Protein AF-A0A4U6Q5P7-F1 (afdb_monomer_lite)

Foldseek 3Di:
DDDDDDDDDDDDPPPDDDDDPLQVLLVVLQVVCVVDVVDDDDDPCCECNNDPVNNNNVVD

InterPro domains:
  IPR029061 Thiamin diphosphate-binding fold [SSF52518] (17-59)

Secondary structure (DSSP, 8-state):
--------------------HHHHHHHHHHHHHHH-TT-----SS-STT-TTTTSSTT--

pLDDT: mean 82.23, std 16.61, range [40.28, 98.25]

Sequence (60 aa):
MTTTQTQPTAAAQTGSRVITYAEAVREAIGQAMEADERVFMLGEDIGIYGGAFGVSGDLY

Radius of gyration: 17.53 Å; chains: 1; bounding box: 35×48×33 Å

Organism: NCBI:txid2576308

Structure (mmCIF, N/CA/C/O backbone):
data_AF-A0A4U6Q5P7-F1
#
_entry.id   AF-A0A4U6Q5P7-F1
#
loop_
_atom_site.group_PDB
_atom_site.id
_atom_site.type_symbol
_atom_site.label_atom_id
_atom_site.label_alt_id
_atom_site.label_comp_id
_atom_site.label_asym_id
_atom_site.label_entity_id
_atom_site.label_seq_id
_atom_site.pdbx_PDB_ins_code
_atom_site.Cartn_x
_atom_site.Cartn_y
_atom_site.Cartn_z
_atom_site.occupancy
_atom_site.B_iso_or_equiv
_atom_site.auth_seq_id
_atom_site.auth_comp_id
_atom_site.auth_asym_id
_atom_site.auth_atom_id
_atom_site.pdbx_PDB_model_num
ATOM 1 N N . MET A 1 1 ? -21.375 33.258 11.940 1.00 47.38 1 MET A N 1
ATOM 2 C CA . MET A 1 1 ? -22.221 32.058 11.774 1.00 47.38 1 MET A CA 1
ATOM 3 C C . MET A 1 1 ? -21.371 30.871 12.181 1.00 47.38 1 MET A C 1
ATOM 5 O O . MET A 1 1 ? -20.446 30.531 11.460 1.00 47.38 1 MET A O 1
ATOM 9 N N . THR A 1 2 ? -21.581 30.362 13.392 1.00 40.28 2 THR A N 1
ATOM 10 C CA . THR A 1 2 ? -20.740 29.330 14.014 1.00 40.28 2 THR A CA 1
ATOM 11 C C . THR A 1 2 ? -21.437 27.991 13.829 1.00 40.28 2 THR A C 1
ATOM 13 O O . THR A 1 2 ? -22.478 27.761 14.440 1.00 40.28 2 THR A O 1
ATOM 16 N N . THR A 1 3 ? -20.918 27.132 12.957 1.00 56.88 3 THR A N 1
ATOM 17 C CA . THR A 1 3 ? -21.488 25.796 12.756 1.00 56.88 3 THR A CA 1
ATOM 18 C C . THR A 1 3 ? -20.828 24.836 13.741 1.00 56.88 3 THR A C 1
ATOM 20 O O . THR A 1 3 ? -19.737 24.327 13.501 1.00 56.88 3 THR A O 1
ATOM 23 N N . THR A 1 4 ? -21.477 24.627 14.884 1.00 51.41 4 THR A N 1
ATOM 24 C CA . THR A 1 4 ? -21.146 23.563 15.837 1.00 51.41 4 THR A CA 1
ATOM 25 C C . THR A 1 4 ? -21.460 22.217 15.188 1.00 51.41 4 THR A C 1
ATOM 27 O O . THR A 1 4 ? -22.625 21.905 14.950 1.00 51.41 4 THR A O 1
ATOM 30 N N . GLN A 1 5 ? -20.438 21.420 14.880 1.00 56.88 5 GLN A N 1
ATOM 31 C CA . GLN A 1 5 ? -20.623 20.044 14.424 1.00 56.88 5 GLN A CA 1
ATOM 32 C C . GLN A 1 5 ? -20.692 19.132 15.657 1.00 56.88 5 GLN A C 1
ATOM 34 O O . GLN A 1 5 ? -19.684 18.846 16.298 1.00 56.88 5 GLN A O 1
ATOM 39 N N . THR A 1 6 ? -21.906 18.737 16.034 1.00 57.62 6 THR A N 1
ATOM 40 C CA . THR A 1 6 ? -22.166 17.772 17.108 1.00 57.62 6 THR A CA 1
ATOM 41 C C . THR A 1 6 ? -21.771 16.374 16.635 1.00 57.62 6 THR A C 1
ATOM 43 O O . THR A 1 6 ? -22.372 15.835 15.708 1.00 57.62 6 THR A O 1
ATOM 46 N N . GLN A 1 7 ? -20.752 15.791 17.265 1.00 57.81 7 GLN A N 1
ATOM 47 C CA . GLN A 1 7 ? -20.330 14.411 17.034 1.00 57.81 7 GLN A CA 1
ATOM 48 C C . GLN A 1 7 ? -21.320 13.446 17.724 1.00 57.81 7 GLN A C 1
ATOM 50 O O . GLN A 1 7 ? -21.677 13.686 18.880 1.00 57.81 7 GLN A O 1
ATOM 55 N N . PRO A 1 8 ? -21.807 12.388 17.048 1.00 58.88 8 PRO A N 1
ATOM 56 C CA . PRO A 1 8 ? -22.776 11.467 17.628 1.00 58.88 8 PRO A CA 1
ATOM 57 C C . PRO A 1 8 ? -22.114 10.529 18.644 1.00 58.88 8 PRO A C 1
ATOM 59 O O . PRO A 1 8 ? -21.180 9.794 18.328 1.00 58.88 8 PRO A O 1
ATOM 62 N N . THR A 1 9 ? -22.647 10.527 19.863 1.00 69.50 9 THR A N 1
ATOM 63 C CA . THR A 1 9 ? -22.379 9.526 20.900 1.00 69.50 9 THR A CA 1
ATOM 64 C C . THR A 1 9 ? -23.202 8.271 20.600 1.00 69.50 9 THR A C 1
ATOM 66 O O . THR A 1 9 ? -24.430 8.329 20.658 1.00 69.50 9 THR A O 1
ATOM 69 N N . ALA A 1 10 ? -22.570 7.132 20.301 1.00 53.41 10 ALA A N 1
ATOM 70 C CA . ALA A 1 10 ? -23.270 5.848 20.195 1.00 53.41 10 ALA A CA 1
ATOM 71 C C . ALA A 1 10 ? -22.372 4.660 20.584 1.00 53.41 10 ALA A C 1
ATOM 73 O O . ALA A 1 10 ? -21.176 4.632 20.312 1.00 53.41 10 ALA A O 1
ATOM 74 N N . ALA A 1 11 ? -22.988 3.716 21.289 1.00 52.06 11 ALA A N 1
ATOM 75 C CA . ALA A 1 11 ? -22.410 2.635 22.074 1.00 52.06 11 ALA A CA 1
ATOM 76 C C . ALA A 1 11 ? -21.749 1.490 21.271 1.00 52.06 11 ALA A C 1
ATOM 78 O O . ALA A 1 11 ? -21.977 1.339 20.077 1.00 52.06 11 ALA A O 1
ATOM 79 N N . ALA A 1 12 ? -21.016 0.644 22.018 1.00 50.56 12 ALA A N 1
ATOM 80 C CA . ALA A 1 12 ? -20.353 -0.618 21.648 1.00 50.56 12 ALA A CA 1
ATOM 81 C C . ALA A 1 12 ? -19.054 -0.494 20.826 1.00 50.56 12 ALA A C 1
ATOM 83 O O . ALA A 1 12 ? -18.997 -0.776 19.635 1.00 50.56 12 ALA A O 1
ATOM 84 N N . GLN A 1 13 ? -17.963 -0.136 21.510 1.00 58.38 13 GLN A N 1
ATOM 85 C CA . GLN A 1 13 ? -16.600 -0.281 20.995 1.00 58.38 13 GLN A CA 1
ATOM 86 C C . GLN A 1 13 ? -16.190 -1.763 21.008 1.00 58.38 13 GLN A C 1
ATOM 88 O O . GLN A 1 13 ? -15.510 -2.229 21.920 1.00 58.38 13 GLN A O 1
ATOM 93 N N . THR A 1 14 ? -16.596 -2.517 19.991 1.00 59.78 14 THR A N 1
ATOM 94 C CA . THR A 1 14 ? -15.816 -3.679 19.549 1.00 59.78 14 THR A CA 1
ATOM 95 C C . THR A 1 14 ? -14.722 -3.100 18.651 1.00 59.78 14 THR A C 1
ATOM 97 O O . THR A 1 14 ? -14.999 -2.677 17.535 1.00 59.78 14 THR A O 1
ATOM 100 N N . GLY A 1 15 ? -13.534 -2.910 19.233 1.00 63.72 15 GLY A N 1
ATOM 101 C CA . GLY A 1 15 ? -12.549 -1.884 18.867 1.00 63.72 15 GLY A CA 1
ATOM 102 C C . GLY A 1 15 ? -12.300 -1.668 17.373 1.00 63.72 15 GLY A C 1
ATOM 103 O O . GLY A 1 15 ? -11.568 -2.423 16.739 1.00 63.72 15 GLY A O 1
ATOM 104 N N . SER A 1 16 ? -12.828 -0.570 16.832 1.00 76.38 16 SER A N 1
ATOM 105 C CA . SER A 1 16 ? -12.358 -0.028 15.560 1.00 76.38 16 SER A CA 1
ATOM 106 C C . SER A 1 16 ? -10.972 0.576 15.776 1.00 76.38 16 SER A C 1
ATOM 108 O O . SER A 1 16 ? -10.825 1.548 16.522 1.00 76.38 16 SER A O 1
ATOM 110 N N . ARG A 1 17 ? -9.948 0.003 15.143 1.00 91.44 17 ARG A N 1
ATOM 111 C CA . ARG A 1 17 ? -8.603 0.583 15.142 1.00 91.44 17 ARG A CA 1
ATOM 112 C C . ARG A 1 17 ? -8.584 1.809 14.228 1.00 91.44 17 ARG A C 1
ATOM 114 O O . ARG A 1 17 ? -9.053 1.738 13.096 1.00 91.44 17 ARG A O 1
ATOM 121 N N . VAL A 1 18 ? -8.036 2.919 14.7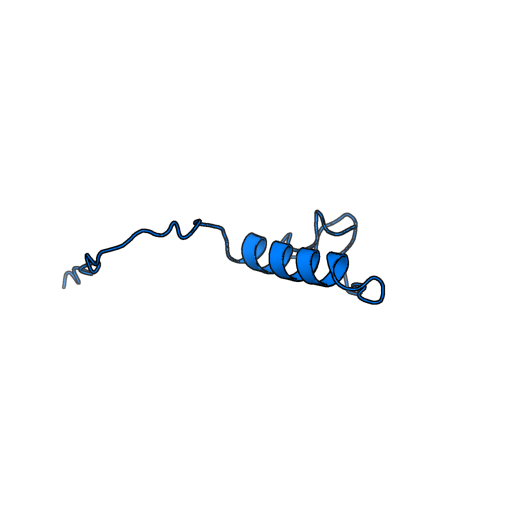20 1.00 93.25 18 VAL A N 1
ATOM 122 C CA . VAL A 1 18 ? -7.808 4.121 13.909 1.00 93.25 18 VAL A CA 1
ATOM 123 C C . VAL A 1 18 ? -6.472 3.975 13.194 1.00 93.25 18 VAL A C 1
ATOM 125 O O . VAL A 1 18 ? -5.441 3.825 13.844 1.00 93.25 18 VAL A O 1
ATOM 128 N N . ILE A 1 19 ? -6.517 4.033 11.868 1.00 94.88 19 ILE A N 1
ATOM 129 C CA . ILE A 1 19 ? -5.360 4.064 10.974 1.00 94.88 19 ILE A CA 1
ATOM 130 C C . ILE A 1 19 ? -5.576 5.118 9.897 1.00 94.88 19 ILE A C 1
ATOM 132 O O . ILE A 1 19 ? -6.707 5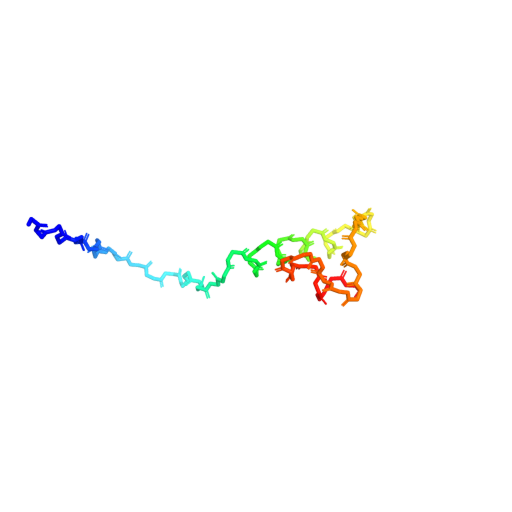.529 9.620 1.00 94.88 19 ILE A O 1
ATOM 136 N N . THR A 1 20 ? -4.488 5.557 9.283 1.00 95.00 20 THR A N 1
ATOM 137 C CA . THR A 1 20 ? -4.539 6.374 8.078 1.00 95.00 20 THR A CA 1
ATOM 138 C C . THR A 1 20 ? -5.131 5.576 6.918 1.00 95.00 20 THR A C 1
ATOM 140 O O . THR A 1 20 ? -5.086 4.346 6.867 1.00 95.00 20 THR A O 1
ATOM 143 N N . TYR A 1 21 ? -5.665 6.292 5.932 1.00 93.81 21 TYR A N 1
ATOM 144 C CA . TYR A 1 21 ? -6.155 5.667 4.708 1.00 93.81 21 TYR A CA 1
ATOM 145 C C . TYR A 1 21 ? -5.047 4.900 3.966 1.00 93.81 21 TYR A C 1
ATOM 147 O O . TYR A 1 21 ? -5.290 3.814 3.450 1.00 93.81 21 TYR A O 1
ATOM 155 N N . ALA A 1 22 ? -3.821 5.436 3.953 1.00 93.38 22 ALA A N 1
ATOM 156 C CA . ALA A 1 22 ? -2.675 4.790 3.319 1.00 93.38 22 ALA A CA 1
ATOM 157 C C . ALA A 1 22 ? -2.332 3.446 3.983 1.00 93.38 22 ALA A C 1
ATOM 159 O O . ALA A 1 22 ? -2.118 2.460 3.282 1.00 93.38 22 ALA A O 1
ATOM 160 N N . GLU A 1 23 ? -2.346 3.389 5.317 1.00 93.50 23 GLU A N 1
ATOM 161 C CA . GLU A 1 23 ? -2.152 2.147 6.077 1.00 93.50 23 GLU A CA 1
ATOM 162 C C . GLU A 1 23 ? -3.271 1.138 5.802 1.00 93.50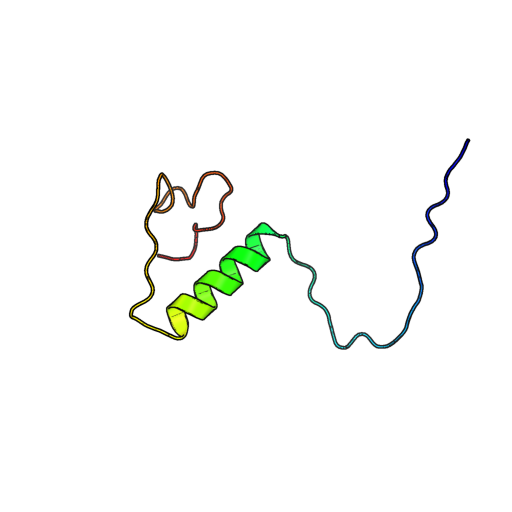 23 GLU A C 1
ATOM 164 O O . GLU A 1 23 ? -2.986 -0.032 5.571 1.00 93.50 23 GLU A O 1
ATOM 169 N N . ALA A 1 24 ? -4.531 1.583 5.741 1.00 95.06 24 ALA A N 1
ATOM 170 C CA . ALA A 1 24 ? -5.656 0.699 5.431 1.00 95.06 24 ALA A CA 1
ATOM 171 C C . ALA A 1 24 ? -5.516 0.043 4.046 1.00 95.06 24 ALA A C 1
ATOM 173 O O . ALA A 1 24 ? -5.760 -1.153 3.892 1.00 95.06 24 ALA A O 1
ATOM 174 N N . VAL A 1 25 ? -5.096 0.817 3.039 1.00 94.56 25 VAL A N 1
ATOM 175 C CA . VAL A 1 25 ? -4.845 0.295 1.689 1.00 94.56 25 VAL A CA 1
ATOM 176 C C . VAL A 1 25 ? -3.640 -0.645 1.684 1.00 94.56 25 VAL A C 1
ATOM 178 O O . VAL A 1 25 ? -3.728 -1.725 1.104 1.00 94.56 25 VAL A O 1
ATOM 181 N N . ARG A 1 26 ? -2.539 -0.276 2.352 1.00 94.38 26 ARG A N 1
ATOM 182 C CA . ARG A 1 26 ? -1.346 -1.126 2.474 1.00 94.38 26 ARG A CA 1
ATOM 183 C C . ARG A 1 26 ? -1.689 -2.487 3.072 1.00 94.38 26 ARG A C 1
ATOM 185 O O . ARG A 1 26 ? -1.316 -3.507 2.506 1.00 94.38 26 ARG A O 1
ATOM 192 N N . GLU A 1 27 ? -2.424 -2.504 4.179 1.00 95.38 27 GLU A N 1
ATOM 193 C CA . GLU A 1 27 ? -2.832 -3.743 4.840 1.00 95.38 27 GLU A CA 1
ATOM 194 C C . GLU A 1 27 ? -3.732 -4.606 3.958 1.00 95.38 27 GLU A C 1
ATOM 196 O O . GLU A 1 27 ? -3.531 -5.815 3.888 1.00 95.38 27 GLU A O 1
ATOM 201 N N . ALA A 1 28 ? -4.693 -4.002 3.254 1.00 95.62 28 ALA A N 1
ATOM 202 C CA . ALA A 1 28 ? -5.566 -4.740 2.347 1.00 95.62 28 ALA A CA 1
ATOM 203 C C . ALA A 1 28 ? -4.778 -5.404 1.206 1.00 95.62 28 ALA A C 1
ATOM 205 O O . ALA A 1 28 ? -5.059 -6.547 0.844 1.00 95.62 28 ALA A O 1
ATOM 206 N N . ILE A 1 29 ? -3.775 -4.710 0.657 1.00 95.12 29 ILE A N 1
ATOM 207 C CA . ILE A 1 29 ? -2.903 -5.271 -0.379 1.00 95.12 29 ILE A CA 1
ATOM 208 C C . ILE A 1 29 ? -2.028 -6.388 0.204 1.00 95.12 29 ILE A C 1
ATOM 210 O O . ILE A 1 29 ? -1.966 -7.464 -0.386 1.00 95.12 29 ILE A O 1
ATOM 214 N N . GLY A 1 30 ? -1.413 -6.173 1.372 1.00 95.25 30 GLY A N 1
ATOM 215 C CA . GLY A 1 30 ? -0.604 -7.189 2.052 1.00 95.25 30 GLY A CA 1
ATOM 216 C C . GLY A 1 30 ? -1.389 -8.471 2.329 1.00 95.25 30 GLY A C 1
ATOM 217 O O . GLY A 1 30 ? -0.939 -9.551 1.969 1.00 95.25 30 GLY A O 1
ATOM 218 N N . GLN A 1 31 ? -2.618 -8.356 2.840 1.00 97.00 31 GLN A N 1
ATOM 219 C CA . GLN A 1 31 ? -3.507 -9.503 3.065 1.00 97.00 31 GLN A CA 1
ATOM 220 C C . GLN A 1 31 ? -3.843 -10.253 1.769 1.00 97.00 31 GLN A C 1
ATOM 222 O O . GLN A 1 31 ? -3.925 -11.479 1.769 1.00 97.00 31 GLN A O 1
ATOM 227 N N . ALA A 1 32 ? -4.039 -9.537 0.658 1.00 97.00 32 ALA A N 1
ATOM 228 C CA . ALA A 1 32 ? -4.293 -10.164 -0.636 1.00 97.00 32 ALA A CA 1
ATOM 229 C C . ALA A 1 32 ? -3.063 -10.923 -1.160 1.00 97.00 32 ALA A C 1
ATOM 231 O O . ALA A 1 32 ? -3.213 -12.019 -1.695 1.00 97.00 32 ALA A O 1
ATOM 232 N N . MET A 1 33 ? -1.864 -10.361 -0.979 1.00 95.38 33 MET A N 1
ATOM 233 C CA . MET A 1 33 ? -0.597 -11.001 -1.349 1.00 95.38 33 MET A CA 1
ATOM 234 C C . MET A 1 33 ? -0.283 -12.218 -0.468 1.00 95.38 33 MET A C 1
ATOM 236 O O . MET A 1 33 ? 0.175 -13.234 -0.979 1.00 95.38 33 MET A O 1
ATOM 240 N N . GLU A 1 34 ? -0.577 -12.154 0.834 1.00 96.12 34 GLU A N 1
ATOM 241 C CA . GLU A 1 34 ? -0.4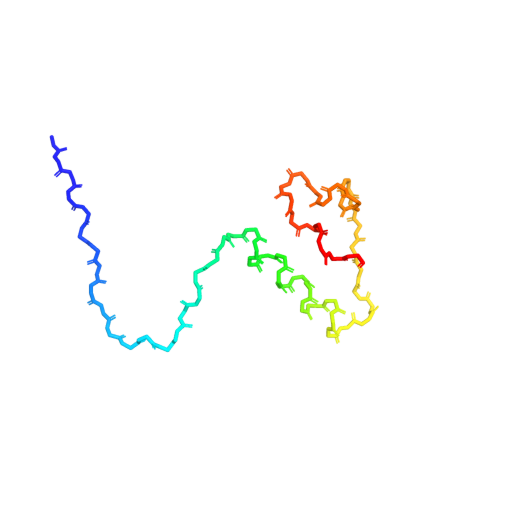31 -13.289 1.759 1.00 96.12 34 GLU A CA 1
ATOM 242 C C . GLU A 1 34 ? -1.412 -14.430 1.449 1.00 96.12 34 GLU A C 1
ATOM 244 O O . GLU A 1 34 ? -1.074 -15.603 1.603 1.00 96.12 34 GLU A O 1
ATOM 249 N N . ALA A 1 35 ? -2.638 -14.104 1.027 1.00 98.06 35 ALA A N 1
ATOM 250 C CA . ALA A 1 35 ? -3.679 -15.094 0.762 1.00 98.06 35 ALA A CA 1
ATOM 251 C C . ALA A 1 35 ? -3.501 -15.846 -0.571 1.00 98.06 35 ALA A C 1
ATOM 253 O O . ALA A 1 35 ? -4.013 -16.960 -0.709 1.00 98.06 35 ALA A O 1
ATOM 254 N N . ASP A 1 36 ? -2.828 -15.248 -1.558 1.00 98.25 36 ASP A N 1
ATOM 255 C CA . ASP A 1 36 ? -2.645 -15.827 -2.891 1.00 98.25 36 ASP A CA 1
ATOM 256 C C . ASP A 1 36 ? -1.285 -15.434 -3.489 1.00 98.25 36 AS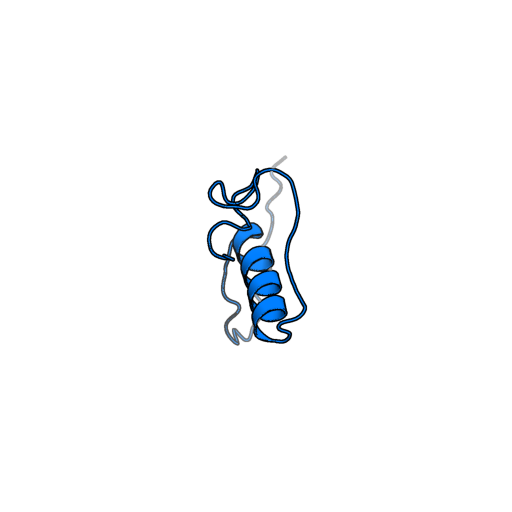P A C 1
ATOM 258 O O . ASP A 1 36 ? -1.089 -14.311 -3.949 1.00 98.25 36 ASP A O 1
ATOM 262 N N . GLU A 1 37 ? -0.369 -16.405 -3.568 1.00 96.50 37 GLU A N 1
ATOM 263 C CA . GLU A 1 37 ? 0.996 -16.236 -4.101 1.00 96.50 37 GLU A CA 1
ATOM 264 C C . GLU A 1 37 ? 1.045 -15.772 -5.570 1.00 96.50 37 GLU A C 1
ATOM 266 O O . GLU A 1 37 ? 2.101 -15.394 -6.077 1.00 96.50 37 GLU A O 1
ATOM 271 N N . ARG A 1 38 ? -0.080 -15.811 -6.294 1.00 96.88 38 ARG A N 1
ATOM 272 C CA . ARG A 1 38 ? -0.170 -15.322 -7.678 1.00 96.88 38 ARG A CA 1
ATOM 273 C C . ARG A 1 38 ? -0.376 -13.810 -7.754 1.00 96.88 38 ARG A C 1
ATOM 275 O O . ARG A 1 38 ? -0.323 -13.257 -8.853 1.00 96.88 38 ARG A O 1
ATOM 282 N N . VAL A 1 39 ? -0.663 -13.150 -6.632 1.00 96.69 39 VAL A N 1
ATOM 283 C CA . VAL A 1 39 ? -0.845 -11.699 -6.560 1.00 96.69 39 VAL A CA 1
ATOM 284 C C . VAL A 1 39 ? 0.522 -11.027 -6.503 1.00 96.69 39 VAL A C 1
ATOM 286 O O . VAL A 1 39 ? 1.343 -11.305 -5.638 1.00 96.69 39 VAL A O 1
ATOM 289 N N . PHE A 1 40 ? 0.752 -10.098 -7.424 1.00 93.56 40 PHE A N 1
ATOM 290 C CA . PHE A 1 40 ? 1.948 -9.265 -7.458 1.00 93.56 40 PHE A CA 1
ATOM 291 C C . PHE A 1 40 ? 1.577 -7.839 -7.865 1.00 93.56 40 PHE A C 1
ATOM 293 O O . PHE A 1 40 ? 0.526 -7.597 -8.464 1.00 93.56 40 PHE A O 1
ATOM 300 N N . MET A 1 41 ? 2.449 -6.887 -7.546 1.00 91.38 41 MET A N 1
ATOM 301 C CA . MET A 1 41 ? 2.259 -5.475 -7.870 1.00 91.38 41 MET A CA 1
ATOM 302 C C . MET A 1 41 ? 3.198 -5.033 -8.991 1.00 91.38 41 MET A C 1
ATOM 304 O O . MET A 1 41 ? 4.341 -5.476 -9.082 1.00 91.38 41 MET A O 1
ATOM 308 N N . LEU A 1 42 ? 2.718 -4.113 -9.826 1.00 92.44 42 LEU A N 1
ATOM 309 C CA . LEU A 1 42 ? 3.502 -3.458 -10.868 1.00 92.44 42 LEU A CA 1
ATOM 310 C C . LEU A 1 42 ? 3.047 -2.002 -11.002 1.00 92.44 42 LEU A C 1
ATOM 312 O O . LEU A 1 42 ? 1.850 -1.719 -10.974 1.00 92.44 42 LEU A O 1
ATOM 316 N N . GLY A 1 43 ? 3.994 -1.084 -11.163 1.00 91.25 43 GLY A N 1
ATOM 317 C CA . GLY A 1 43 ? 3.716 0.339 -11.318 1.00 91.25 43 GLY A CA 1
ATOM 318 C C . GLY A 1 43 ? 4.986 1.181 -11.250 1.00 91.25 43 GLY A C 1
ATOM 319 O O . GLY A 1 43 ? 6.079 0.661 -11.031 1.00 91.25 43 GLY A O 1
ATOM 320 N N . GLU A 1 44 ? 4.830 2.485 -11.439 1.00 92.94 44 GLU A N 1
ATOM 321 C CA . GLU A 1 44 ? 5.902 3.464 -11.248 1.00 92.94 44 GLU A CA 1
ATOM 322 C C . GLU A 1 44 ? 6.184 3.663 -9.750 1.00 92.94 44 GLU A C 1
ATOM 324 O O . GLU A 1 44 ? 5.254 3.749 -8.949 1.00 92.94 44 GLU A O 1
ATOM 329 N N . ASP A 1 45 ? 7.464 3.711 -9.373 1.00 91.56 45 ASP A N 1
ATOM 330 C CA . ASP A 1 45 ? 7.951 4.034 -8.022 1.00 91.56 45 ASP A CA 1
ATOM 331 C C . ASP A 1 45 ? 7.421 3.171 -6.860 1.00 91.56 45 ASP A C 1
ATOM 333 O O . ASP A 1 45 ? 7.646 3.482 -5.693 1.00 91.56 45 ASP A O 1
ATOM 337 N N . ILE A 1 46 ? 6.761 2.044 -7.130 1.00 89.94 46 ILE A N 1
ATOM 338 C CA . ILE A 1 46 ? 6.160 1.207 -6.077 1.00 89.94 46 ILE A CA 1
ATOM 339 C C . ILE A 1 46 ? 7.160 0.331 -5.303 1.00 89.94 46 ILE A C 1
ATOM 341 O O . ILE A 1 46 ? 6.771 -0.266 -4.305 1.00 89.94 46 ILE A O 1
ATOM 345 N N . GLY A 1 47 ? 8.410 0.219 -5.769 1.00 85.88 47 GLY A N 1
ATOM 346 C CA . GLY A 1 47 ? 9.461 -0.598 -5.148 1.00 85.88 47 GLY A CA 1
ATOM 347 C C . GLY A 1 47 ? 10.045 0.056 -3.892 1.00 85.88 47 GLY A C 1
ATOM 348 O O . GLY A 1 47 ? 9.314 0.452 -2.995 1.00 85.88 47 GLY A O 1
ATOM 349 N N . ILE A 1 48 ? 11.371 0.239 -3.845 1.00 84.62 48 ILE A N 1
ATOM 350 C CA . ILE A 1 48 ? 12.078 0.838 -2.689 1.00 84.62 48 ILE A CA 1
ATOM 351 C C . ILE A 1 48 ? 11.500 2.209 -2.287 1.00 84.62 48 ILE A C 1
ATOM 353 O O . ILE A 1 48 ? 11.508 2.562 -1.112 1.00 84.62 48 ILE A O 1
ATOM 357 N N . TYR A 1 49 ? 10.988 2.984 -3.248 1.00 87.69 49 TYR A N 1
ATOM 358 C CA . TYR A 1 49 ? 10.383 4.289 -2.976 1.00 87.69 49 TYR A CA 1
ATOM 359 C C . TYR A 1 49 ? 9.019 4.191 -2.256 1.00 87.69 49 TYR A C 1
ATOM 361 O O . TYR A 1 49 ? 8.632 5.120 -1.552 1.00 87.69 49 TYR A O 1
ATOM 369 N N . GLY A 1 50 ? 8.307 3.063 -2.366 1.00 87.12 50 GLY A N 1
ATOM 370 C CA . GLY A 1 50 ? 7.040 2.822 -1.667 1.00 87.12 50 GLY A CA 1
ATOM 371 C C . GLY A 1 50 ? 5.813 3.501 -2.287 1.00 87.12 50 GLY A C 1
ATOM 372 O O . GLY A 1 50 ? 4.761 3.587 -1.646 1.00 87.12 50 GLY A O 1
ATOM 373 N N . GLY A 1 51 ? 5.927 3.963 -3.533 1.00 89.12 51 GLY A N 1
ATOM 374 C CA . GLY A 1 51 ? 4.897 4.674 -4.289 1.00 89.12 51 GLY A CA 1
ATOM 375 C C . GLY A 1 51 ? 4.800 6.159 -3.928 1.00 89.12 51 GLY A C 1
ATOM 376 O O . GLY A 1 51 ? 5.201 6.579 -2.848 1.00 89.12 51 GLY A O 1
ATOM 377 N N . ALA A 1 52 ? 4.199 6.962 -4.813 1.00 88.25 52 ALA A N 1
ATOM 378 C CA . ALA A 1 52 ? 4.057 8.422 -4.656 1.00 88.25 52 ALA A CA 1
ATOM 379 C C . ALA A 1 52 ? 3.447 8.874 -3.312 1.00 88.25 52 ALA A C 1
ATOM 381 O O . ALA A 1 52 ? 3.721 9.972 -2.833 1.00 88.25 52 ALA A O 1
ATOM 382 N N . PHE A 1 53 ? 2.620 8.021 -2.703 1.00 89.19 53 PHE A N 1
ATOM 383 C CA . PHE A 1 53 ? 1.949 8.275 -1.427 1.00 89.19 53 PHE A CA 1
ATOM 384 C C . PHE A 1 53 ? 2.444 7.373 -0.291 1.00 89.19 53 PHE A C 1
ATOM 386 O O . PHE A 1 53 ? 1.809 7.322 0.760 1.00 89.19 53 PHE A O 1
ATOM 393 N N . GLY A 1 54 ? 3.537 6.631 -0.499 1.00 86.56 54 GLY A N 1
ATOM 394 C CA . GLY A 1 54 ? 4.083 5.729 0.507 1.00 86.56 54 GLY A CA 1
ATOM 395 C C . GLY A 1 54 ? 3.105 4.620 0.886 1.00 86.56 54 GLY A C 1
ATOM 396 O O . GLY A 1 54 ? 2.956 4.332 2.064 1.00 86.56 54 GLY A O 1
ATOM 397 N N . VAL A 1 55 ? 2.379 4.023 -0.063 1.00 91.06 55 VAL A N 1
ATOM 398 C CA . VAL A 1 55 ? 1.422 2.937 0.228 1.00 91.06 55 VAL A CA 1
ATOM 399 C C . VAL A 1 55 ? 2.094 1.569 0.140 1.00 91.06 55 VAL A C 1
ATOM 401 O O . VAL A 1 55 ? 1.807 0.715 0.970 1.00 91.06 55 VAL A O 1
ATOM 404 N N . SER A 1 56 ? 3.022 1.363 -0.796 1.00 87.94 56 SER A N 1
ATOM 405 C CA . SER A 1 56 ? 3.627 0.052 -1.074 1.00 87.94 56 SER A CA 1
ATOM 406 C C . SER A 1 56 ? 4.941 -0.219 -0.337 1.00 87.94 56 SER A C 1
ATOM 408 O O . SER A 1 56 ? 5.540 -1.269 -0.534 1.00 87.94 56 SER A O 1
ATOM 410 N N . GLY A 1 57 ? 5.389 0.707 0.516 1.00 83.00 57 GLY A N 1
ATOM 411 C CA . GLY A 1 57 ? 6.734 0.693 1.101 1.00 83.00 57 GLY A CA 1
ATOM 412 C C . GLY A 1 57 ? 7.105 -0.518 1.961 1.00 83.00 57 GLY A C 1
ATOM 413 O O . GLY A 1 57 ? 8.290 -0.724 2.149 1.00 83.00 57 GLY A O 1
ATOM 414 N N . ASP A 1 58 ? 6.149 -1.321 2.438 1.00 79.56 58 ASP A N 1
ATOM 415 C CA . ASP A 1 58 ? 6.434 -2.536 3.230 1.00 79.56 58 ASP A CA 1
ATOM 416 C C . ASP A 1 58 ? 5.915 -3.818 2.542 1.00 79.56 58 ASP A C 1
ATOM 418 O O . ASP A 1 58 ? 5.694 -4.825 3.208 1.00 79.56 58 ASP A O 1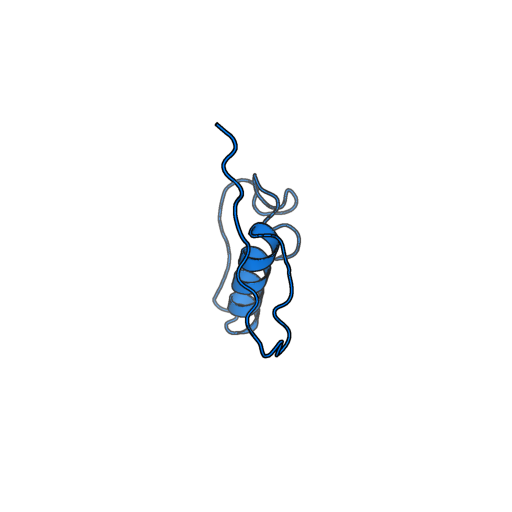
ATOM 422 N N . LEU A 1 59 ? 5.642 -3.779 1.230 1.00 80.44 59 LEU A N 1
ATOM 423 C CA . LEU A 1 59 ? 4.982 -4.870 0.486 1.00 80.44 59 LEU A CA 1
ATOM 424 C C . LEU A 1 59 ? 5.920 -5.636 -0.470 1.00 80.44 59 LEU A C 1
ATOM 426 O O . LEU A 1 59 ? 5.455 -6.164 -1.480 1.00 80.44 59 LEU A O 1
ATOM 430 N N . TYR A 1 60 ? 7.228 -5.664 -0.200 1.00 67.06 60 TYR A N 1
ATOM 431 C CA . TYR A 1 60 ? 8.242 -6.293 -1.060 1.00 67.06 60 TYR A CA 1
ATOM 432 C C . TYR A 1 60 ? 8.885 -7.542 -0.452 1.00 67.06 60 TYR A C 1
ATOM 434 O O . TYR A 1 60 ? 8.957 -7.642 0.793 1.00 67.06 60 TYR A O 1
#